Protein AF-A0A519XYA8-F1 (afdb_monomer)

Radius of gyration: 14.83 Å; Cα contacts (8 Å, |Δi|>4): 189; chains: 1; bounding box: 35×33×34 Å

Nearest PDB structures (foldseek):
  6u7l-assembly2_D  TM=9.518E-01  e=1.310E-07  Escherichia coli K-12
  6u7l-assembly1_A  TM=9.509E-01  e=2.379E-07  Escherichia coli K-12
  6u7l-assembly1_B  TM=9.512E-01  e=2.543E-07  Escherichia coli K-12
  6u7l-assembly2_C  TM=9.505E-01  e=2.543E-07  Escherichia coli K-12
  6ifd-assembly2_D  TM=4.010E-01  e=1.602E+00  Vibrio cholerae

Structure (mmCIF, N/CA/C/O backbone):
data_AF-A0A519XYA8-F1
#
_entry.id   AF-A0A519XYA8-F1
#
loop_
_atom_site.group_PDB
_atom_site.id
_atom_site.type_symbol
_atom_site.label_atom_id
_atom_site.label_alt_id
_atom_site.label_comp_id
_atom_site.label_asym_id
_atom_site.label_entity_id
_atom_site.label_seq_id
_atom_site.pdbx_PDB_ins_code
_atom_site.Cartn_x
_atom_site.Cartn_y
_atom_site.Cartn_z
_atom_site.occupancy
_atom_site.B_iso_or_equiv
_atom_site.auth_seq_id
_atom_site.auth_comp_id
_atom_site.auth_asym_id
_atom_site.auth_atom_id
_atom_site.pdbx_PDB_model_num
ATOM 1 N N . PRO A 1 1 ? 16.423 2.410 -9.083 1.00 77.94 1 PRO A N 1
ATOM 2 C CA . PRO A 1 1 ? 16.821 1.588 -7.910 1.00 77.94 1 PRO A CA 1
ATOM 3 C C . PRO A 1 1 ? 17.392 0.250 -8.393 1.00 77.94 1 PRO A C 1
ATOM 5 O O . PRO A 1 1 ? 17.253 -0.051 -9.577 1.00 77.94 1 PRO A O 1
ATOM 8 N N . GLU A 1 2 ? 18.045 -0.506 -7.511 1.00 88.31 2 GLU A N 1
ATOM 9 C CA . GLU A 1 2 ? 18.493 -1.878 -7.787 1.00 88.31 2 GLU A CA 1
ATOM 10 C C . GLU A 1 2 ? 17.489 -2.910 -7.258 1.00 88.31 2 GLU A C 1
ATOM 12 O O . GLU A 1 2 ? 16.650 -2.590 -6.418 1.00 88.31 2 GLU A O 1
ATOM 17 N N . LEU A 1 3 ? 17.574 -4.145 -7.758 1.00 93.44 3 LEU A N 1
ATOM 18 C CA . LEU A 1 3 ? 16.753 -5.250 -7.266 1.00 93.44 3 LEU A CA 1
ATOM 19 C C . LEU A 1 3 ? 17.129 -5.606 -5.825 1.00 93.44 3 LEU A C 1
ATOM 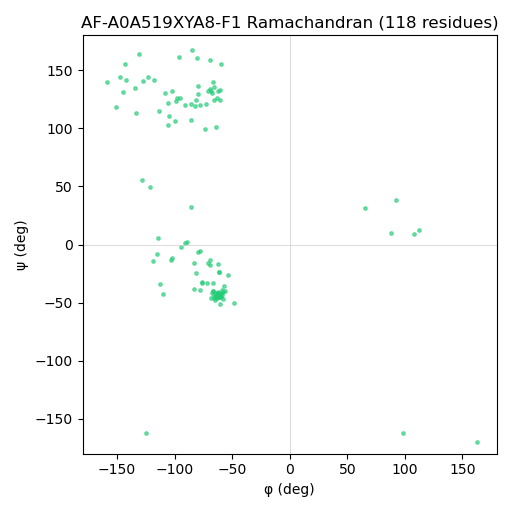21 O O . LEU A 1 3 ? 18.310 -5.676 -5.479 1.00 93.44 3 LEU A O 1
ATOM 25 N N . VAL A 1 4 ? 16.122 -5.902 -5.003 1.00 94.25 4 VAL A N 1
ATOM 26 C CA . VAL A 1 4 ? 16.336 -6.403 -3.641 1.00 94.25 4 VAL A CA 1
ATOM 27 C C . VAL A 1 4 ? 16.959 -7.802 -3.696 1.00 94.25 4 VAL A C 1
ATOM 29 O O . VAL A 1 4 ? 16.467 -8.690 -4.387 1.00 94.25 4 VAL A O 1
ATOM 32 N N . THR A 1 5 ? 18.046 -8.015 -2.946 1.00 94.31 5 THR A N 1
ATOM 33 C CA . THR A 1 5 ? 18.813 -9.280 -2.955 1.00 94.31 5 THR A CA 1
ATOM 34 C C . THR A 1 5 ? 18.796 -10.036 -1.627 1.00 94.31 5 THR A C 1
ATOM 36 O O . THR A 1 5 ? 19.275 -11.169 -1.562 1.00 94.31 5 THR A O 1
ATOM 39 N N . LYS A 1 6 ? 18.261 -9.437 -0.556 1.00 95.00 6 LYS A N 1
ATOM 40 C CA . LYS A 1 6 ? 18.240 -10.024 0.791 1.00 95.00 6 LYS A CA 1
ATOM 41 C C . LYS A 1 6 ? 16.823 -10.034 1.369 1.00 95.00 6 LYS A C 1
ATOM 43 O O . LYS A 1 6 ? 16.105 -9.048 1.200 1.00 95.00 6 LYS A O 1
ATOM 48 N N . PRO A 1 7 ? 16.425 -11.102 2.083 1.00 95.56 7 PRO A N 1
ATOM 49 C CA . PRO A 1 7 ? 15.151 -11.127 2.791 1.00 95.56 7 PRO A CA 1
ATOM 50 C C . PRO A 1 7 ? 15.156 -10.163 3.987 1.00 95.56 7 PRO A C 1
ATOM 52 O O . PRO A 1 7 ? 16.211 -9.832 4.530 1.00 95.56 7 PRO A O 1
ATOM 55 N N . GLY A 1 8 ? 13.960 -9.770 4.428 1.00 96.25 8 GLY A N 1
ATOM 56 C CA . GLY A 1 8 ? 13.753 -8.865 5.560 1.00 96.25 8 GLY A CA 1
ATOM 57 C C . GLY A 1 8 ? 13.499 -7.417 5.138 1.00 96.25 8 GLY A C 1
ATOM 58 O O . GLY A 1 8 ? 13.127 -7.140 3.997 1.00 96.25 8 GLY A O 1
ATOM 59 N N . LEU A 1 9 ? 13.673 -6.490 6.082 1.00 96.38 9 LEU A N 1
ATOM 60 C CA . LEU A 1 9 ? 13.481 -5.063 5.838 1.00 96.38 9 LEU A CA 1
ATOM 61 C C . LEU A 1 9 ? 14.628 -4.511 4.986 1.00 96.38 9 LEU A C 1
ATOM 63 O O . LEU A 1 9 ? 15.788 -4.548 5.394 1.00 96.38 9 LEU A O 1
ATOM 67 N N . ASN A 1 10 ? 14.281 -3.954 3.830 1.00 94.94 10 ASN A N 1
ATOM 68 C CA . ASN A 1 10 ? 15.205 -3.259 2.945 1.00 94.94 10 ASN A CA 1
ATOM 69 C C . ASN A 1 10 ? 14.767 -1.797 2.818 1.00 94.94 10 ASN A C 1
ATOM 71 O O . ASN A 1 10 ? 13.573 -1.508 2.762 1.00 94.94 10 ASN A O 1
ATOM 75 N N . LEU A 1 11 ? 15.731 -0.878 2.773 1.00 93.75 11 LEU A N 1
ATOM 76 C CA . LEU A 1 11 ? 15.472 0.540 2.533 1.00 93.75 11 LEU A CA 1
ATOM 77 C C . LEU A 1 11 ? 15.743 0.856 1.068 1.00 93.75 11 LEU A C 1
ATOM 79 O O . LEU A 1 11 ? 16.851 0.626 0.580 1.00 93.75 11 LEU A O 1
ATOM 83 N N . LEU A 1 12 ? 14.741 1.399 0.383 1.00 91.56 12 LEU A N 1
ATOM 84 C CA . LEU A 1 12 ? 14.843 1.758 -1.022 1.00 91.56 12 LEU A CA 1
ATOM 85 C C . LEU A 1 12 ? 14.957 3.274 -1.184 1.00 91.56 12 LEU A C 1
ATOM 87 O O . LEU A 1 12 ? 14.071 4.018 -0.777 1.00 91.56 12 LEU A O 1
ATOM 91 N N . CYS A 1 13 ? 16.040 3.737 -1.806 1.00 90.44 13 CYS A N 1
ATOM 92 C CA . CYS A 1 13 ? 16.214 5.154 -2.116 1.00 90.44 13 CYS A CA 1
ATOM 93 C C . CYS A 1 13 ? 15.539 5.491 -3.455 1.00 90.44 13 CYS A C 1
ATOM 95 O O . CYS A 1 13 ? 16.048 5.131 -4.522 1.00 90.44 13 CYS A O 1
ATOM 97 N N . THR A 1 14 ? 14.413 6.199 -3.392 1.00 89.94 14 THR A N 1
ATOM 98 C CA . THR A 1 14 ? 13.600 6.640 -4.537 1.00 89.94 14 THR A CA 1
ATOM 99 C C . THR A 1 14 ? 13.274 8.136 -4.419 1.00 89.94 14 THR A C 1
ATOM 101 O O . THR A 1 14 ? 13.452 8.726 -3.349 1.00 89.94 14 THR A O 1
ATOM 104 N N . PRO A 1 15 ? 12.829 8.798 -5.502 1.00 88.31 15 PRO A N 1
ATOM 105 C CA . PRO A 1 15 ? 12.180 10.103 -5.396 1.00 88.31 15 PRO A CA 1
ATOM 106 C C . PRO A 1 15 ? 10.914 10.046 -4.537 1.00 88.31 15 PRO A C 1
ATOM 108 O O . PRO A 1 15 ? 10.260 9.012 -4.454 1.00 88.31 15 PRO A O 1
ATOM 111 N N . GLY A 1 16 ? 10.533 11.183 -3.952 1.00 88.31 16 GLY A N 1
ATOM 112 C CA . GLY A 1 16 ? 9.330 11.289 -3.120 1.00 88.31 16 GLY A CA 1
ATOM 113 C C . GLY A 1 16 ? 8.010 11.411 -3.889 1.00 88.31 16 GLY A C 1
ATOM 114 O O . GLY A 1 16 ? 6.964 11.415 -3.254 1.00 88.31 16 GLY A O 1
ATOM 115 N N . ASN A 1 17 ? 8.036 11.544 -5.220 1.00 92.75 17 ASN A N 1
ATOM 116 C CA . ASN A 1 17 ? 6.814 11.587 -6.024 1.00 92.75 17 ASN A CA 1
ATOM 117 C C . ASN A 1 17 ? 6.115 10.218 -6.001 1.00 92.75 17 ASN A C 1
ATOM 119 O O . ASN A 1 17 ? 6.755 9.197 -6.250 1.00 92.75 17 ASN A O 1
ATOM 123 N N . ASP A 1 18 ? 4.807 10.216 -5.747 1.00 94.44 18 ASP A N 1
ATOM 124 C CA . ASP A 1 18 ? 3.981 9.019 -5.563 1.00 94.44 18 ASP A CA 1
ATOM 125 C C . ASP A 1 18 ? 4.190 7.959 -6.656 1.00 94.44 18 ASP A C 1
ATOM 127 O O . ASP A 1 18 ? 4.442 6.787 -6.360 1.00 94.44 18 ASP A O 1
ATOM 131 N N . VAL A 1 19 ? 4.119 8.365 -7.927 1.00 95.31 19 VAL A N 1
ATOM 132 C CA . VAL A 1 19 ? 4.179 7.436 -9.063 1.00 95.31 19 VAL A CA 1
ATOM 133 C C . VAL A 1 19 ? 5.613 6.999 -9.342 1.00 95.31 19 VAL A C 1
ATOM 135 O O . VAL A 1 19 ? 5.844 5.822 -9.625 1.00 95.31 19 VAL A O 1
ATOM 138 N N . GLU A 1 20 ? 6.590 7.903 -9.229 1.00 94.56 20 GLU A N 1
ATOM 139 C CA . GLU A 1 20 ? 8.006 7.539 -9.377 1.00 94.56 20 GLU A CA 1
ATOM 140 C C . GLU A 1 20 ? 8.445 6.551 -8.297 1.00 94.56 20 GLU A C 1
ATOM 142 O O . GLU A 1 20 ? 9.117 5.565 -8.601 1.00 94.56 20 GLU A O 1
ATOM 147 N N . SER A 1 21 ? 8.043 6.796 -7.048 1.00 94.56 21 SER A N 1
ATOM 148 C CA . SER A 1 21 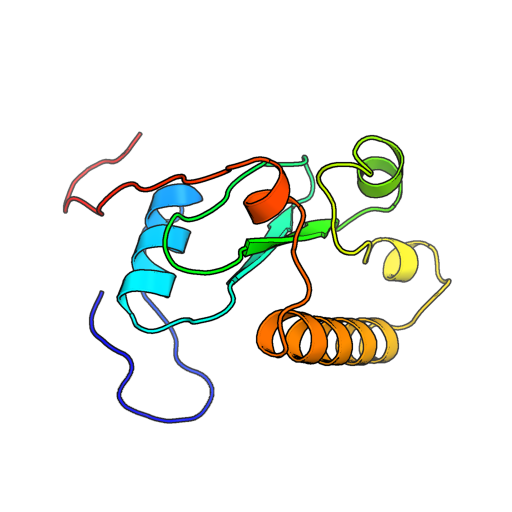? 8.370 5.945 -5.908 1.00 94.56 21 SER A CA 1
ATOM 149 C C . SER A 1 21 ? 7.730 4.567 -6.049 1.00 94.56 21 SER A C 1
ATOM 151 O O . SER A 1 21 ? 8.429 3.560 -5.969 1.00 94.56 21 SER A O 1
ATOM 153 N N . THR A 1 22 ? 6.438 4.516 -6.390 1.00 96.62 22 THR A N 1
ATOM 154 C CA . THR A 1 22 ? 5.712 3.259 -6.639 1.00 96.62 22 THR A CA 1
ATOM 155 C C . THR A 1 22 ? 6.328 2.483 -7.808 1.00 96.62 22 THR A C 1
ATOM 157 O O . THR A 1 22 ? 6.576 1.282 -7.714 1.00 96.62 22 THR A O 1
ATOM 160 N N . THR A 1 23 ? 6.648 3.166 -8.913 1.00 95.94 23 THR A N 1
ATOM 161 C CA . THR A 1 23 ? 7.312 2.551 -10.076 1.00 95.94 23 THR A CA 1
ATOM 162 C C . THR A 1 23 ? 8.671 1.966 -9.694 1.00 95.94 23 THR A C 1
ATOM 164 O O . THR A 1 23 ? 9.028 0.863 -10.109 1.00 95.94 23 THR A O 1
ATOM 167 N N . ALA A 1 24 ? 9.437 2.701 -8.892 1.00 94.94 24 ALA A N 1
ATOM 168 C CA . ALA A 1 24 ? 10.746 2.300 -8.413 1.00 94.94 24 ALA A CA 1
ATOM 169 C C . ALA A 1 24 ? 10.668 1.109 -7.438 1.00 94.94 24 ALA A C 1
ATOM 171 O O .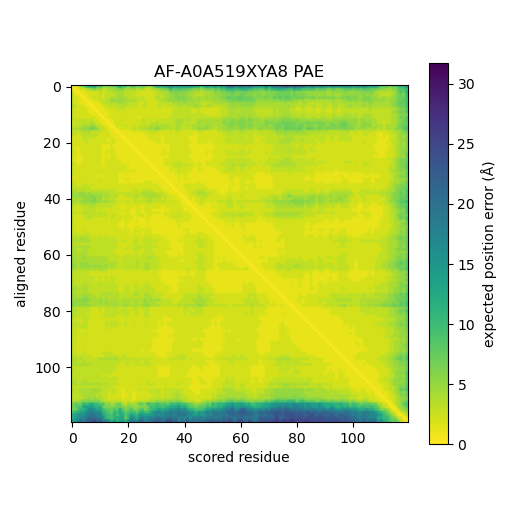 ALA A 1 24 ? 11.479 0.190 -7.552 1.00 94.94 24 ALA A O 1
ATOM 172 N N . GLU A 1 25 ? 9.695 1.090 -6.528 1.00 95.88 25 GLU A N 1
ATOM 173 C CA . GLU A 1 25 ? 9.442 -0.009 -5.590 1.00 95.88 25 GLU A CA 1
ATOM 174 C C . GLU A 1 25 ? 9.122 -1.314 -6.327 1.00 95.88 25 GLU A C 1
ATOM 176 O O . GLU A 1 25 ? 9.800 -2.328 -6.133 1.00 95.88 25 GLU A O 1
ATOM 181 N N . VAL A 1 26 ? 8.174 -1.267 -7.265 1.00 96.81 26 VAL A N 1
ATOM 182 C CA . VAL A 1 26 ? 7.812 -2.429 -8.088 1.00 96.81 26 VAL A CA 1
ATOM 183 C C . VAL A 1 26 ? 8.978 -2.861 -8.978 1.00 96.81 26 VAL A C 1
ATOM 185 O O . VAL A 1 26 ? 9.304 -4.045 -9.048 1.00 96.81 26 VAL A O 1
ATOM 188 N N . GLY A 1 27 ? 9.700 -1.907 -9.572 1.00 95.38 27 GLY A N 1
ATOM 189 C CA . GLY A 1 27 ? 10.920 -2.182 -10.335 1.00 95.38 27 GLY A CA 1
ATOM 190 C C . GLY A 1 27 ? 12.058 -2.802 -9.512 1.00 95.38 27 GLY A C 1
ATOM 191 O O . GLY A 1 27 ? 12.985 -3.364 -10.090 1.00 95.38 27 GLY A O 1
ATOM 192 N N . SER A 1 28 ? 11.988 -2.728 -8.179 1.00 95.81 28 SER A N 1
ATOM 193 C CA . SER A 1 28 ? 12.955 -3.342 -7.257 1.00 95.81 28 SER A CA 1
ATOM 194 C C . SER A 1 28 ? 12.527 -4.733 -6.773 1.00 95.81 28 SER A C 1
ATOM 196 O O . SER A 1 28 ? 13.292 -5.384 -6.059 1.00 95.81 28 SER A O 1
ATOM 198 N N . GLY A 1 29 ? 11.344 -5.203 -7.192 1.00 95.94 29 GLY A N 1
ATOM 199 C CA . GLY A 1 29 ? 10.834 -6.552 -6.936 1.00 95.94 29 GLY A CA 1
ATOM 200 C C . GLY A 1 29 ? 9.625 -6.634 -5.999 1.00 95.94 29 GLY A C 1
ATOM 201 O O . GLY A 1 29 ? 9.307 -7.730 -5.541 1.00 95.94 29 GLY A O 1
ATOM 202 N N . ALA A 1 30 ? 8.963 -5.518 -5.675 1.00 96.75 30 ALA A N 1
ATOM 203 C CA . ALA A 1 30 ? 7.741 -5.560 -4.873 1.00 96.75 30 ALA A CA 1
ATOM 204 C C . ALA A 1 30 ? 6.559 -6.145 -5.666 1.00 96.75 30 ALA A C 1
ATOM 206 O O . ALA A 1 30 ? 6.278 -5.720 -6.785 1.00 96.75 30 ALA A O 1
ATOM 207 N N . ASN A 1 31 ? 5.838 -7.086 -5.047 1.00 96.75 31 ASN A N 1
ATOM 208 C CA . ASN A 1 31 ? 4.674 -7.759 -5.644 1.00 96.75 31 ASN A CA 1
ATOM 209 C C . ASN A 1 31 ? 3.327 -7.236 -5.117 1.00 96.75 31 ASN A C 1
ATOM 211 O O . ASN A 1 31 ? 2.289 -7.551 -5.685 1.00 96.75 31 ASN A O 1
ATOM 215 N N . VAL A 1 32 ? 3.334 -6.467 -4.027 1.00 98.31 32 VAL A N 1
ATOM 216 C CA . VAL A 1 32 ? 2.176 -5.761 -3.458 1.00 98.31 32 VAL A CA 1
ATOM 217 C C . VAL A 1 32 ? 2.705 -4.445 -2.902 1.00 98.31 32 VAL A C 1
ATOM 219 O O . VAL A 1 32 ? 3.700 -4.459 -2.179 1.00 98.31 32 VAL A O 1
ATOM 222 N N . VAL A 1 33 ? 2.053 -3.328 -3.222 1.00 98.31 33 VAL A N 1
ATOM 223 C CA . VAL A 1 33 ? 2.415 -2.000 -2.705 1.00 98.31 33 VAL A CA 1
ATOM 224 C C . VAL A 1 33 ? 1.359 -1.546 -1.707 1.00 98.31 33 VAL A C 1
ATOM 226 O O . VAL A 1 33 ? 0.165 -1.585 -2.005 1.00 98.31 33 VAL A O 1
ATOM 229 N N . LEU A 1 34 ? 1.788 -1.092 -0.530 1.00 98.38 34 LEU A N 1
ATOM 230 C CA . LEU A 1 34 ? 0.908 -0.476 0.461 1.00 98.38 34 LEU A CA 1
ATOM 231 C C . LEU A 1 34 ? 1.026 1.042 0.373 1.00 98.38 34 LEU A C 1
ATOM 233 O O . LEU A 1 34 ? 2.013 1.625 0.812 1.00 98.38 34 LEU A O 1
ATOM 237 N N . PHE A 1 35 ? 0.002 1.687 -0.175 1.00 98.25 35 PHE A N 1
ATOM 238 C CA . PHE A 1 35 ? -0.015 3.124 -0.393 1.00 98.25 35 PHE A CA 1
ATOM 239 C C . PHE A 1 35 ? -0.932 3.806 0.625 1.00 98.25 35 PHE A C 1
ATOM 241 O O . PHE A 1 35 ? -2.161 3.785 0.514 1.00 98.25 35 PHE A O 1
ATOM 248 N N . THR A 1 36 ? -0.338 4.424 1.643 1.00 97.44 36 THR A N 1
ATOM 249 C CA . THR A 1 36 ? -1.087 5.202 2.636 1.00 97.44 36 THR A CA 1
ATOM 250 C C . THR A 1 36 ? -1.438 6.582 2.092 1.00 97.44 36 THR A C 1
ATOM 252 O O . THR A 1 36 ? -0.575 7.264 1.544 1.00 97.44 36 THR A O 1
ATOM 255 N N . THR A 1 37 ? -2.665 7.054 2.298 1.00 97.25 37 THR A N 1
ATOM 256 C CA . THR A 1 37 ? -3.082 8.390 1.858 1.00 97.25 37 THR A CA 1
ATOM 257 C C . THR A 1 37 ? -4.005 9.068 2.867 1.00 97.25 37 THR A C 1
ATOM 259 O O . THR A 1 37 ? -4.867 8.442 3.480 1.00 97.25 37 THR A O 1
ATOM 262 N N . GLY A 1 38 ? -3.821 10.379 3.040 1.00 96.88 38 GLY A N 1
ATOM 263 C CA . GLY A 1 38 ? -4.725 11.237 3.814 1.00 96.88 38 GLY A CA 1
ATOM 264 C C . GLY A 1 38 ? -5.658 12.088 2.952 1.00 96.88 38 GLY A C 1
ATOM 265 O O . GLY A 1 38 ? -6.607 12.669 3.478 1.00 96.88 38 GLY A O 1
ATOM 266 N N . LEU A 1 39 ? -5.411 12.148 1.638 1.00 96.00 39 LEU A N 1
ATOM 267 C CA . LEU A 1 39 ? -6.149 12.995 0.693 1.00 96.00 39 LEU A CA 1
ATOM 268 C C . LEU A 1 39 ? -6.873 12.207 -0.407 1.00 96.00 39 LEU A C 1
ATOM 270 O O . LEU A 1 39 ? -7.768 12.766 -1.038 1.00 96.00 39 LEU A O 1
ATOM 274 N N . GLY A 1 40 ? -6.551 10.922 -0.582 1.00 94.50 40 GLY A N 1
ATOM 275 C CA . GLY A 1 40 ? -7.222 10.038 -1.536 1.00 94.50 40 GLY A CA 1
ATOM 276 C C . GLY A 1 40 ? -6.549 9.983 -2.903 1.00 94.50 40 GLY A C 1
ATOM 277 O O . GLY A 1 40 ? -7.248 9.957 -3.911 1.00 94.50 40 GLY A O 1
ATOM 278 N N . THR A 1 41 ? -5.212 9.990 -2.956 1.00 94.25 41 THR A N 1
ATOM 279 C CA . THR A 1 41 ? -4.487 9.827 -4.225 1.00 94.25 41 THR A CA 1
ATOM 280 C C . THR A 1 41 ? -4.843 8.471 -4.857 1.00 94.25 41 THR A C 1
ATOM 282 O O . THR A 1 41 ? -4.649 7.443 -4.203 1.00 94.25 41 THR A O 1
ATOM 285 N N . PRO A 1 42 ? -5.336 8.432 -6.109 1.00 93.56 42 PRO A N 1
ATOM 286 C CA . PRO A 1 42 ? -5.764 7.201 -6.771 1.00 93.56 42 PRO A CA 1
ATOM 287 C C . PRO A 1 42 ? -4.605 6.464 -7.467 1.00 93.56 42 PRO A C 1
ATOM 289 O O . PRO A 1 42 ? -4.816 5.848 -8.505 1.00 93.56 42 PRO A O 1
ATOM 292 N N . THR A 1 43 ? -3.379 6.547 -6.938 1.00 96.00 43 THR A N 1
ATOM 293 C CA . THR A 1 43 ? -2.201 5.937 -7.572 1.00 96.00 43 THR A CA 1
ATOM 294 C C . THR A 1 43 ? -2.370 4.423 -7.685 1.00 96.00 43 THR A C 1
ATOM 296 O O . THR A 1 43 ? -2.740 3.730 -6.723 1.00 96.00 43 THR A O 1
ATOM 299 N N . GLY A 1 44 ? -2.069 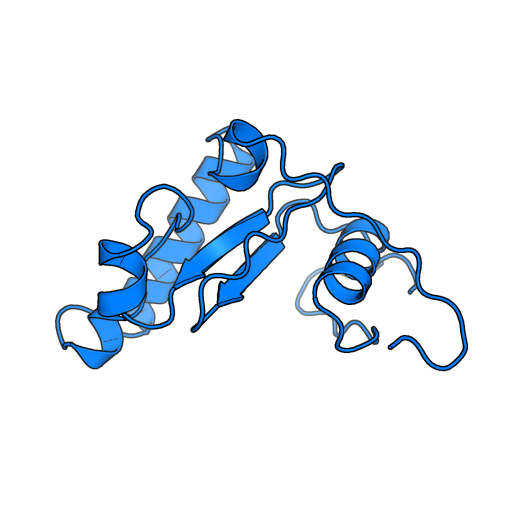3.907 -8.871 1.00 97.31 44 GLY A N 1
ATOM 300 C CA . GLY A 1 44 ? -1.936 2.483 -9.137 1.00 97.31 44 GLY A CA 1
ATOM 301 C C . GLY A 1 44 ? -0.586 2.128 -9.753 1.00 97.31 44 GLY A C 1
ATOM 302 O O . GLY A 1 44 ? 0.385 2.877 -9.653 1.00 97.31 44 GLY A O 1
ATOM 303 N N . ASN A 1 45 ? -0.510 0.943 -10.351 1.00 98.00 45 ASN A N 1
ATOM 304 C CA . ASN A 1 45 ? 0.682 0.467 -11.039 1.00 98.00 45 ASN A CA 1
ATOM 305 C C . ASN A 1 45 ? 0.296 -0.637 -12.043 1.00 98.00 45 ASN A C 1
ATOM 307 O O . ASN A 1 45 ? -0.546 -1.474 -11.719 1.00 98.00 45 ASN A O 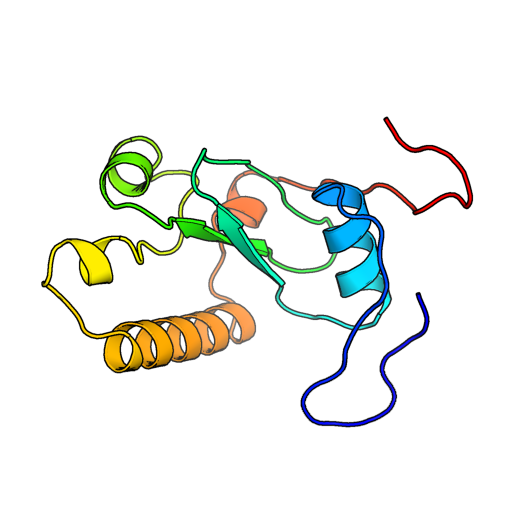1
ATOM 311 N N . PRO A 1 46 ? 0.893 -0.676 -13.249 1.00 97.00 46 PRO A N 1
ATOM 312 C CA . PRO A 1 46 ? 0.559 -1.686 -14.256 1.00 97.00 46 PRO A CA 1
ATOM 313 C C . PRO A 1 46 ? 1.032 -3.111 -13.927 1.00 97.00 46 PRO A C 1
ATOM 315 O O . PRO A 1 46 ? 0.596 -4.045 -14.593 1.00 97.00 46 PRO A O 1
ATOM 318 N N . ILE A 1 47 ? 1.953 -3.289 -12.975 1.00 97.19 47 ILE A N 1
ATOM 319 C CA . ILE A 1 47 ? 2.630 -4.570 -12.721 1.00 97.19 47 ILE A CA 1
ATOM 320 C C . ILE A 1 47 ? 2.202 -5.199 -11.391 1.00 97.19 47 ILE A C 1
ATOM 322 O O . ILE A 1 47 ? 1.975 -6.405 -11.346 1.00 97.19 47 ILE A O 1
ATOM 326 N N . ALA A 1 48 ? 2.084 -4.409 -10.320 1.00 98.00 48 ALA A N 1
ATOM 327 C CA . ALA A 1 48 ? 1.728 -4.903 -8.989 1.00 98.00 48 ALA A CA 1
ATOM 328 C C . ALA A 1 48 ? 0.467 -4.213 -8.437 1.00 98.00 48 ALA A C 1
ATOM 330 O O . ALA A 1 48 ? 0.287 -3.011 -8.649 1.00 98.00 48 ALA A O 1
ATOM 331 N N . PRO A 1 49 ? -0.401 -4.925 -7.691 1.00 98.31 49 PRO A N 1
ATOM 332 C CA . PRO A 1 49 ? -1.539 -4.312 -7.020 1.00 98.31 49 PRO A CA 1
ATOM 333 C C . PRO A 1 49 ? -1.080 -3.284 -5.979 1.00 98.31 49 PRO A C 1
ATOM 335 O O . PRO A 1 49 ? -0.228 -3.559 -5.130 1.00 98.31 49 PRO A O 1
ATOM 338 N N . VAL A 1 50 ? -1.702 -2.107 -6.026 1.00 98.56 50 VAL A N 1
ATOM 339 C CA . VAL A 1 50 ? -1.492 -1.024 -5.060 1.00 98.56 50 VAL A CA 1
ATOM 340 C C . VAL A 1 50 ? -2.695 -0.964 -4.126 1.00 98.56 50 VAL A C 1
ATOM 342 O O . VAL A 1 50 ? -3.786 -0.587 -4.557 1.00 98.56 50 VAL A O 1
ATOM 345 N N . VAL A 1 51 ? -2.500 -1.330 -2.863 1.00 98.56 51 VAL A N 1
ATOM 346 C CA . VAL A 1 51 ? -3.512 -1.269 -1.800 1.00 98.56 51 VAL A CA 1
ATOM 347 C C . VAL A 1 51 ? -3.585 0.156 -1.264 1.00 98.56 51 VAL A C 1
ATOM 349 O O . VAL A 1 51 ? -2.576 0.691 -0.805 1.00 98.56 51 VAL A O 1
ATOM 352 N N . LYS A 1 52 ? -4.768 0.773 -1.280 1.00 98.31 52 LYS A N 1
ATOM 353 C CA . LYS A 1 52 ? -4.985 2.112 -0.715 1.00 98.31 52 LYS A CA 1
ATOM 354 C C . LYS A 1 52 ? -5.412 2.030 0.737 1.00 98.31 52 LYS A C 1
ATOM 356 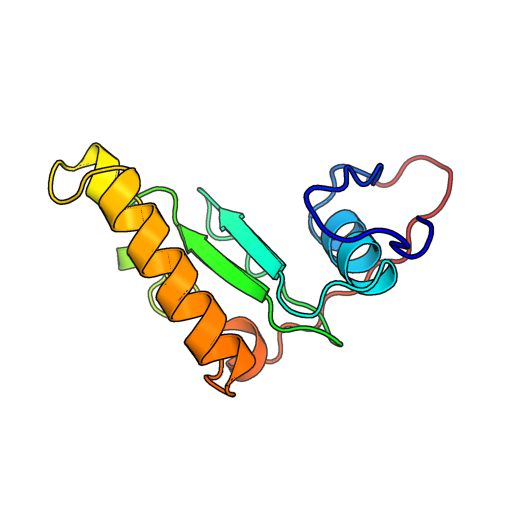O O . LYS A 1 52 ? -6.478 1.505 1.056 1.00 98.31 52 LYS A O 1
ATOM 361 N N . ILE A 1 53 ? -4.612 2.633 1.607 1.00 98.56 53 ILE A N 1
ATOM 362 C CA . ILE A 1 53 ? -4.868 2.679 3.044 1.00 98.56 53 ILE A CA 1
ATOM 363 C C . ILE A 1 53 ? -5.154 4.124 3.451 1.00 98.56 53 ILE A C 1
ATOM 365 O O . ILE A 1 53 ? -4.285 4.990 3.361 1.00 98.56 53 ILE A O 1
ATOM 369 N N . SER A 1 54 ? -6.373 4.401 3.904 1.00 98.38 54 SER A N 1
ATOM 370 C CA . SER A 1 54 ? -6.746 5.724 4.401 1.00 98.38 54 SER A CA 1
ATOM 371 C C . SER A 1 54 ? -6.261 5.931 5.829 1.00 98.38 54 SER A C 1
ATOM 373 O O . SER A 1 54 ? -6.596 5.140 6.705 1.00 98.38 54 SER A O 1
ATOM 375 N N . SER A 1 55 ? -5.579 7.048 6.086 1.00 97.69 55 SER A N 1
ATOM 376 C CA . SER A 1 55 ? -5.164 7.448 7.438 1.00 97.69 55 SER A CA 1
ATOM 377 C C . SER A 1 55 ? -6.285 8.054 8.293 1.00 97.69 55 SER A C 1
ATOM 379 O O . SER A 1 55 ? -6.063 8.368 9.459 1.00 97.69 55 SER A O 1
ATOM 381 N N . ASN A 1 56 ? -7.477 8.277 7.726 1.00 97.81 56 ASN A N 1
ATOM 382 C CA . ASN A 1 56 ? -8.615 8.844 8.448 1.00 97.81 56 ASN A CA 1
ATOM 383 C C . ASN A 1 56 ? -9.964 8.303 7.948 1.00 97.81 56 ASN A C 1
ATOM 385 O O . ASN A 1 56 ? -10.184 8.115 6.748 1.00 97.81 56 ASN A O 1
ATOM 389 N N . THR A 1 57 ? -10.905 8.125 8.874 1.00 98.31 57 THR A N 1
ATOM 390 C CA . THR A 1 57 ? -12.215 7.525 8.589 1.00 98.31 57 THR A CA 1
ATOM 391 C C . THR A 1 57 ? -13.071 8.400 7.678 1.00 98.31 57 THR A C 1
ATOM 393 O O . THR A 1 57 ? -13.775 7.891 6.806 1.00 98.31 57 THR A O 1
ATOM 396 N N . LYS A 1 58 ? -12.949 9.728 7.792 1.00 98.25 58 LYS A N 1
ATOM 397 C CA . LYS A 1 58 ? -13.670 10.677 6.934 1.00 98.25 58 LYS A CA 1
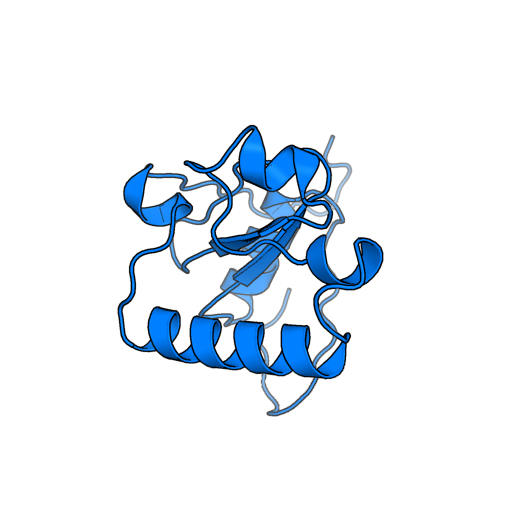ATOM 398 C C . LYS A 1 58 ? -13.347 10.477 5.450 1.00 98.25 58 LYS A C 1
ATOM 400 O O . LYS A 1 58 ? -14.256 10.506 4.624 1.00 98.25 58 LYS A O 1
ATOM 405 N N . LEU A 1 59 ? -12.075 10.283 5.101 1.00 97.94 59 LEU A N 1
ATOM 406 C CA . LEU A 1 59 ? -11.665 10.001 3.726 1.00 97.94 59 LEU A CA 1
ATOM 407 C C . LEU A 1 59 ? -12.196 8.644 3.259 1.00 97.94 59 LEU A C 1
ATOM 409 O O . LEU A 1 59 ? -12.756 8.576 2.168 1.00 97.94 59 LEU A O 1
ATOM 413 N N . ALA A 1 60 ? -12.070 7.605 4.088 1.00 97.94 60 ALA A N 1
ATOM 414 C CA . ALA A 1 60 ? -12.544 6.262 3.754 1.00 97.94 60 ALA A CA 1
ATOM 415 C C . ALA A 1 60 ? -14.051 6.237 3.449 1.00 97.94 60 ALA A C 1
ATOM 417 O O . ALA A 1 60 ? -14.477 5.615 2.483 1.00 97.94 60 ALA A O 1
ATOM 418 N N . GLN A 1 61 ? -14.853 6.976 4.219 1.00 98.00 61 GLN A N 1
ATOM 419 C CA . GLN A 1 61 ? -16.295 7.112 3.984 1.00 98.00 61 GLN A CA 1
ATOM 420 C C . GLN A 1 61 ? -16.627 7.964 2.754 1.00 98.00 61 GLN A C 1
ATOM 422 O O . GLN A 1 61 ? -17.637 7.727 2.097 1.00 98.00 61 GLN A O 1
ATOM 427 N N . ARG A 1 62 ? -15.804 8.975 2.450 1.00 98.06 62 ARG A N 1
ATOM 428 C CA . ARG A 1 62 ? -16.007 9.866 1.299 1.00 98.06 62 ARG A CA 1
ATOM 429 C C . ARG A 1 62 ? -15.626 9.208 -0.029 1.00 98.06 62 ARG A C 1
ATOM 431 O O . ARG A 1 62 ? -16.223 9.549 -1.042 1.00 98.06 62 ARG A O 1
ATOM 438 N N . MET A 1 63 ? -14.619 8.334 -0.026 1.00 97.50 63 MET A N 1
ATOM 439 C CA . MET A 1 63 ? -14.050 7.689 -1.220 1.00 97.50 63 MET A CA 1
ATOM 440 C C . MET A 1 63 ? -13.991 6.155 -1.057 1.00 97.50 63 MET A C 1
ATOM 442 O O . MET A 1 63 ? -12.912 5.565 -1.162 1.00 97.50 63 MET A O 1
ATOM 446 N N . PRO A 1 64 ? -15.128 5.492 -0.762 1.00 96.69 64 PRO A N 1
ATOM 447 C CA . PRO A 1 64 ? -15.171 4.053 -0.482 1.00 96.69 64 PRO A CA 1
ATOM 448 C C . PRO A 1 64 ? -14.883 3.189 -1.719 1.00 96.69 64 PRO A C 1
ATOM 450 O O . PRO A 1 64 ? -14.666 1.989 -1.607 1.00 96.69 64 PRO A O 1
ATOM 453 N N . ASP A 1 65 ? -14.913 3.791 -2.904 1.00 96.00 65 ASP A N 1
ATOM 454 C CA . ASP A 1 65 ? -14.600 3.183 -4.190 1.00 96.00 65 ASP A CA 1
ATOM 455 C C . ASP A 1 65 ? -13.096 3.154 -4.499 1.00 96.00 65 ASP A C 1
ATOM 457 O O . ASP A 1 65 ? -12.686 2.429 -5.403 1.00 96.00 65 ASP A O 1
ATOM 461 N N . ILE A 1 66 ? -12.288 3.936 -3.773 1.00 96.06 66 ILE A N 1
ATOM 462 C CA . ILE A 1 66 ? -10.833 4.049 -3.963 1.00 96.06 66 ILE A CA 1
ATOM 463 C C . ILE A 1 66 ? -10.061 3.471 -2.772 1.00 96.06 66 ILE A C 1
ATOM 465 O O . ILE A 1 66 ? -8.963 2.947 -2.958 1.00 96.06 66 ILE A O 1
ATOM 469 N N . ILE A 1 67 ? -10.602 3.592 -1.556 1.00 98.38 67 ILE A N 1
ATOM 470 C CA . ILE A 1 67 ? -9.948 3.142 -0.324 1.00 98.38 67 ILE A CA 1
ATOM 471 C C . ILE A 1 67 ? -10.233 1.661 -0.073 1.00 98.38 67 ILE A C 1
ATOM 473 O O . ILE A 1 67 ? -11.376 1.270 0.139 1.00 98.38 67 ILE A O 1
ATOM 477 N N . ASP A 1 68 ? -9.171 0.859 -0.007 1.00 98.44 68 ASP A N 1
ATOM 478 C CA . ASP A 1 68 ? -9.255 -0.573 0.288 1.00 98.44 68 ASP A CA 1
ATOM 479 C C . ASP A 1 68 ? -9.324 -0.842 1.803 1.00 98.44 68 ASP A C 1
ATOM 481 O O . ASP A 1 68 ? -10.057 -1.718 2.258 1.00 98.44 68 ASP A O 1
ATOM 485 N N . LEU A 1 69 ? -8.579 -0.068 2.604 1.00 98.31 69 LEU A N 1
ATOM 486 C CA . LEU A 1 69 ? -8.526 -0.197 4.064 1.00 98.31 69 LEU A CA 1
ATOM 487 C C . LEU A 1 69 ? -8.631 1.165 4.756 1.00 98.31 69 LEU A C 1
ATOM 489 O O . LEU A 1 69 ? -7.927 2.110 4.410 1.00 98.31 69 LEU A O 1
ATOM 493 N N . ASN A 1 70 ? -9.456 1.252 5.800 1.00 98.44 70 ASN A N 1
ATOM 494 C CA . ASN A 1 70 ? -9.466 2.386 6.726 1.00 98.44 70 ASN A CA 1
ATOM 495 C C . ASN A 1 70 ? -8.596 2.075 7.950 1.00 98.44 70 ASN A C 1
ATOM 497 O O . ASN A 1 70 ? -8.833 1.054 8.589 1.00 98.44 70 ASN A O 1
ATOM 501 N N . THR A 1 71 ? -7.631 2.934 8.287 1.00 98.38 71 THR A N 1
ATOM 502 C CA . THR A 1 71 ? -6.880 2.890 9.560 1.00 98.38 71 THR A CA 1
ATOM 503 C C . THR A 1 71 ? -7.143 4.113 10.442 1.00 98.38 71 THR A C 1
ATOM 505 O O . THR A 1 71 ? -6.557 4.243 11.514 1.00 98.38 71 THR A O 1
ATOM 508 N N . GLY A 1 72 ? -8.069 4.993 10.039 1.00 98.31 72 GLY A N 1
ATOM 509 C CA . GLY A 1 72 ? -8.552 6.094 10.876 1.00 98.31 72 GLY A CA 1
ATOM 510 C C . GLY A 1 72 ? -9.234 5.628 12.164 1.00 98.31 72 GLY A C 1
ATOM 511 O O . GLY A 1 72 ? -9.199 6.342 13.161 1.00 98.31 72 GLY A O 1
ATOM 512 N N . THR A 1 73 ? -9.742 4.396 12.166 1.00 98.31 73 THR A N 1
ATOM 513 C CA . THR A 1 73 ? -10.297 3.672 13.318 1.00 98.31 73 THR A CA 1
ATOM 514 C C . THR A 1 73 ? -9.348 3.610 14.517 1.00 98.31 73 THR A C 1
ATOM 516 O O . THR A 1 73 ? -9.811 3.560 15.653 1.00 98.31 73 THR A O 1
ATOM 519 N N . VAL A 1 74 ? -8.029 3.692 14.291 1.00 98.44 74 VAL A N 1
ATOM 520 C CA . VAL A 1 74 ? -7.036 3.810 15.373 1.00 98.44 74 VAL A CA 1
ATOM 521 C C . VAL A 1 74 ? -7.199 5.122 16.145 1.00 98.44 74 VAL A C 1
ATOM 523 O O . VAL A 1 74 ? -7.140 5.138 17.371 1.00 98.44 74 VAL A O 1
ATOM 526 N N . ILE A 1 75 ? -7.403 6.236 15.436 1.00 97.56 75 ILE A N 1
ATOM 527 C CA . ILE A 1 75 ? -7.594 7.560 16.047 1.00 97.56 75 ILE A CA 1
ATOM 528 C C . ILE A 1 75 ? -9.005 7.702 16.624 1.00 97.56 75 ILE A C 1
ATOM 530 O O . ILE A 1 75 ? -9.175 8.366 17.645 1.00 97.56 75 ILE A O 1
ATOM 534 N N . ASP A 1 76 ? -9.994 7.052 16.008 1.00 97.75 76 ASP A N 1
ATOM 535 C CA . ASP A 1 76 ? -11.373 7.025 16.508 1.00 97.75 76 ASP A CA 1
ATOM 536 C C . ASP A 1 76 ? -11.512 6.200 17.807 1.00 97.75 76 ASP A C 1
ATOM 538 O O . ASP A 1 76 ? -12.475 6.379 18.551 1.00 97.75 76 ASP A O 1
ATOM 542 N N . GLY A 1 77 ? -10.525 5.349 18.122 1.00 97.69 77 GLY A N 1
ATOM 543 C CA . GLY A 1 77 ? -10.488 4.519 19.330 1.00 97.69 77 GLY A CA 1
ATOM 544 C C . GLY A 1 77 ? -11.178 3.158 19.190 1.00 97.69 77 GLY A C 1
ATOM 545 O O . GLY A 1 77 ? -11.338 2.458 20.189 1.00 97.69 77 GLY A O 1
ATOM 546 N N . ASP A 1 78 ? -11.560 2.776 17.969 1.00 98.06 78 ASP A N 1
ATOM 547 C CA . ASP A 1 78 ? -12.251 1.516 17.668 1.00 98.06 78 ASP A CA 1
ATOM 548 C C . ASP A 1 78 ? -11.288 0.320 17.553 1.00 98.06 78 ASP A C 1
ATOM 550 O O . ASP A 1 78 ? -11.691 -0.827 17.751 1.00 98.06 78 ASP A O 1
ATOM 554 N N . GLU A 1 79 ? -10.012 0.567 17.234 1.00 97.50 79 GLU A N 1
ATOM 555 C CA . GLU A 1 79 ? -8.966 -0.461 17.164 1.00 97.50 79 GLU A CA 1
ATOM 556 C C . GLU A 1 79 ? -7.608 0.061 17.668 1.00 97.50 79 GLU A C 1
ATOM 558 O O . GLU A 1 79 ? -7.324 1.257 17.621 1.00 97.50 79 GLU A O 1
ATOM 563 N N . THR A 1 80 ? -6.730 -0.834 18.126 1.00 98.62 80 THR A N 1
ATOM 564 C CA . THR A 1 80 ? -5.328 -0.504 18.430 1.00 98.62 80 THR A CA 1
ATOM 565 C C . THR A 1 80 ? -4.447 -0.579 17.179 1.00 98.62 80 THR A C 1
ATOM 567 O O . THR A 1 80 ? -4.826 -1.155 16.156 1.00 98.62 80 THR A O 1
ATOM 570 N N . ILE A 1 81 ? -3.221 -0.049 17.263 1.00 98.38 81 ILE A N 1
ATOM 571 C CA . ILE A 1 81 ? -2.229 -0.137 16.178 1.00 98.38 81 ILE A CA 1
ATOM 572 C C . ILE A 1 81 ? -1.915 -1.602 15.836 1.00 98.38 81 ILE A C 1
ATOM 574 O O . ILE A 1 81 ? -1.793 -1.953 14.665 1.00 98.38 81 ILE A O 1
ATOM 578 N N . GLU A 1 82 ? -1.818 -2.476 16.837 1.00 98.62 82 GLU A N 1
ATOM 579 C CA . GLU A 1 82 ? -1.541 -3.904 16.657 1.00 98.62 82 GLU A CA 1
ATOM 580 C C . GLU A 1 82 ? -2.693 -4.614 15.940 1.00 98.62 82 GLU A C 1
ATOM 582 O O . GLU A 1 82 ? -2.456 -5.442 15.059 1.00 98.62 82 GLU A O 1
ATOM 587 N N . GLN A 1 83 ? -3.939 -4.265 16.276 1.00 98.62 83 GLN A N 1
ATOM 588 C CA . GLN A 1 83 ? -5.127 -4.795 15.605 1.00 98.62 83 GLN A CA 1
ATOM 589 C C . GLN A 1 83 ? -5.191 -4.335 14.144 1.00 98.62 83 GLN A C 1
ATOM 591 O O . GLN A 1 83 ? -5.405 -5.160 13.252 1.00 98.62 83 GLN A O 1
ATOM 596 N N . ALA A 1 84 ? -4.917 -3.052 13.886 1.00 98.50 84 ALA A N 1
ATOM 597 C CA . ALA A 1 84 ? -4.817 -2.518 12.531 1.00 98.50 84 ALA A CA 1
ATOM 598 C C . ALA A 1 84 ? -3.704 -3.220 11.732 1.00 98.50 84 ALA A C 1
ATOM 600 O O . ALA A 1 84 ? -3.923 -3.634 10.595 1.00 98.50 84 ALA A O 1
ATOM 601 N N . GLY A 1 85 ? -2.529 -3.420 12.337 1.00 98.44 85 GLY A N 1
ATOM 602 C CA . GLY A 1 85 ? -1.402 -4.124 11.723 1.00 98.44 85 GLY A CA 1
ATOM 603 C C . GLY A 1 85 ? -1.729 -5.574 11.358 1.00 98.44 85 GLY A C 1
ATOM 604 O O . GLY A 1 85 ? -1.440 -6.004 10.242 1.00 98.44 85 GLY A O 1
ATOM 605 N N . ALA A 1 86 ? -2.390 -6.313 12.255 1.00 98.62 86 ALA A N 1
ATOM 606 C CA . ALA A 1 86 ? -2.836 -7.680 11.986 1.00 98.62 86 ALA A CA 1
ATOM 607 C C . ALA A 1 86 ? -3.844 -7.737 10.825 1.00 98.62 86 ALA A C 1
ATOM 609 O O . ALA A 1 86 ? -3.731 -8.592 9.948 1.00 98.62 86 ALA A O 1
ATOM 610 N N . ARG A 1 87 ? -4.786 -6.787 10.778 1.00 98.50 87 ARG A N 1
ATOM 611 C CA . ARG A 1 87 ? -5.778 -6.670 9.702 1.00 98.50 87 ARG A CA 1
ATOM 612 C C . ARG A 1 87 ? -5.148 -6.304 8.356 1.00 98.50 87 ARG A C 1
ATOM 614 O O . ARG A 1 87 ? -5.542 -6.861 7.336 1.00 98.50 87 ARG A O 1
ATOM 621 N N . ILE A 1 88 ? -4.159 -5.406 8.342 1.00 98.62 88 ILE A N 1
ATOM 622 C CA . ILE A 1 88 ? -3.397 -5.069 7.129 1.00 98.62 88 ILE A CA 1
ATOM 623 C C . ILE A 1 88 ? -2.643 -6.301 6.625 1.00 98.62 88 ILE A C 1
ATOM 625 O O . ILE A 1 88 ? -2.685 -6.584 5.431 1.00 98.62 88 ILE A O 1
ATOM 629 N N . LEU A 1 89 ? -1.983 -7.048 7.514 1.00 98.56 89 LEU A N 1
ATOM 630 C CA . LEU A 1 89 ? -1.252 -8.254 7.130 1.00 98.56 89 LEU A CA 1
ATOM 631 C C . LEU A 1 89 ? -2.181 -9.313 6.522 1.00 98.56 89 LEU A C 1
ATOM 633 O O . LEU A 1 89 ? -1.858 -9.868 5.473 1.00 98.56 89 LEU A O 1
ATOM 637 N N . ASP A 1 90 ? -3.336 -9.561 7.141 1.00 98.75 90 ASP A N 1
ATOM 638 C CA . ASP A 1 90 ? -4.337 -10.487 6.604 1.00 98.75 90 ASP A CA 1
ATOM 639 C C . ASP A 1 90 ? -4.824 -10.046 5.216 1.00 98.75 90 ASP A C 1
ATOM 641 O O . ASP A 1 90 ? -4.835 -10.835 4.271 1.00 98.75 90 ASP A O 1
ATOM 645 N N . TYR A 1 91 ? -5.114 -8.754 5.043 1.00 98.75 91 TYR A N 1
ATOM 646 C CA . TYR A 1 91 ? -5.510 -8.207 3.747 1.00 98.75 91 TYR A CA 1
ATOM 647 C C . TYR A 1 91 ? -4.411 -8.356 2.683 1.00 98.75 91 TYR A C 1
ATOM 649 O O . TYR A 1 91 ? -4.699 -8.733 1.550 1.00 98.75 91 TYR A O 1
ATOM 657 N N . VAL A 1 92 ? -3.139 -8.131 3.034 1.00 98.69 92 VAL A N 1
ATOM 658 C CA . VAL A 1 92 ? -2.001 -8.360 2.123 1.00 98.69 92 VAL A CA 1
ATOM 659 C C . VAL A 1 92 ? -1.942 -9.817 1.673 1.00 98.69 92 VAL A C 1
ATOM 661 O O . VAL A 1 92 ? -1.719 -10.073 0.490 1.00 98.69 92 VAL A O 1
ATOM 664 N N . ILE A 1 93 ? -2.174 -10.770 2.580 1.00 98.69 93 ILE A N 1
ATOM 665 C CA . ILE A 1 93 ? -2.227 -12.198 2.242 1.00 98.69 93 ILE A CA 1
ATOM 666 C C . ILE A 1 93 ? -3.380 -12.477 1.271 1.00 98.69 93 ILE A C 1
ATOM 668 O O . ILE A 1 93 ? -3.186 -13.198 0.291 1.00 98.69 93 ILE A O 1
ATOM 672 N N . GLN A 1 94 ? -4.557 -11.884 1.490 1.00 98.75 94 GLN A N 1
ATOM 673 C CA . GLN A 1 94 ? -5.697 -12.021 0.578 1.00 98.75 94 GLN A CA 1
ATOM 674 C C . GLN A 1 94 ? -5.392 -11.448 -0.815 1.00 98.75 94 GLN A C 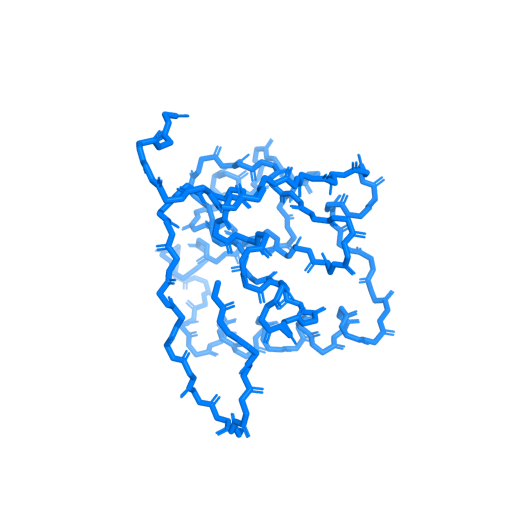1
ATOM 676 O O . GLN A 1 94 ? -5.670 -12.108 -1.817 1.00 98.75 94 GLN A O 1
ATOM 681 N N . VAL A 1 95 ? -4.766 -10.269 -0.900 1.00 98.62 95 VAL A N 1
ATOM 682 C CA . VAL A 1 95 ? -4.344 -9.652 -2.174 1.00 98.62 95 VAL A CA 1
ATOM 683 C C . VAL A 1 95 ? -3.311 -10.517 -2.887 1.00 98.62 95 VAL A C 1
ATOM 685 O O . VAL A 1 95 ? -3.475 -10.821 -4.067 1.00 98.62 95 VAL A O 1
ATOM 688 N N . ALA A 1 96 ? -2.297 -11.002 -2.169 1.00 98.12 96 ALA A N 1
ATOM 689 C CA . ALA A 1 96 ? -1.316 -11.940 -2.714 1.00 98.12 96 ALA A CA 1
ATOM 690 C C . ALA A 1 96 ? -1.954 -13.267 -3.174 1.00 98.12 96 ALA A C 1
ATOM 692 O O . ALA A 1 96 ? -1.409 -13.943 -4.044 1.00 98.12 96 ALA A O 1
ATOM 693 N N . SER A 1 97 ? -3.117 -13.620 -2.619 1.00 98.38 97 SER A N 1
ATOM 694 C CA . SER A 1 97 ? -3.913 -14.797 -2.993 1.00 98.38 97 SER A CA 1
ATOM 695 C C . SER A 1 97 ? -4.931 -14.528 -4.112 1.00 98.38 97 SER A C 1
ATOM 697 O O . SER A 1 97 ? -5.668 -15.439 -4.485 1.00 98.38 97 SER A O 1
ATOM 699 N N . GLY A 1 98 ? -4.979 -13.309 -4.664 1.00 97.50 98 GLY A N 1
ATOM 700 C CA . GLY A 1 98 ? -5.817 -12.955 -5.814 1.00 97.50 98 GLY A CA 1
ATOM 701 C C . GLY A 1 98 ? -7.029 -12.071 -5.513 1.00 97.50 98 GLY A C 1
ATOM 702 O O . GLY A 1 98 ? -7.851 -11.872 -6.406 1.00 97.50 98 GLY A O 1
ATOM 703 N N . LEU A 1 99 ? -7.168 -11.525 -4.298 1.00 98.25 99 LEU A N 1
ATOM 704 C CA . LEU A 1 99 ? -8.165 -10.482 -4.036 1.00 98.25 99 LEU A CA 1
ATOM 705 C C . LEU A 1 99 ? -7.852 -9.232 -4.876 1.00 98.25 99 LEU A C 1
ATOM 707 O O . LEU A 1 99 ? -6.758 -8.672 -4.802 1.00 98.25 99 LEU A O 1
ATOM 711 N N . GLU A 1 100 ? -8.832 -8.770 -5.649 1.00 97.94 100 GLU A N 1
ATOM 712 C CA . GLU A 1 100 ? -8.685 -7.593 -6.505 1.00 97.94 100 GLU A CA 1
ATOM 713 C C . GLU A 1 100 ? -8.885 -6.283 -5.721 1.00 97.94 100 GLU A C 1
ATOM 715 O O . GLU A 1 100 ? -9.971 -6.015 -5.194 1.00 97.94 100 GLU A O 1
ATOM 720 N N . VAL A 1 101 ? -7.839 -5.450 -5.691 1.00 98.38 101 VAL A N 1
ATOM 721 C CA . VAL A 1 101 ? -7.837 -4.116 -5.064 1.00 98.38 101 VAL A CA 1
ATOM 722 C C . VAL A 1 101 ? -8.475 -3.057 -5.962 1.00 98.38 101 VAL A C 1
ATOM 724 O O . VAL A 1 101 ? -8.523 -3.197 -7.187 1.00 98.38 101 VAL A O 1
ATOM 727 N N . SER A 1 102 ? -8.883 -1.936 -5.369 1.00 97.81 102 SER A N 1
ATOM 728 C CA . SER A 1 102 ? -9.572 -0.848 -6.070 1.00 97.81 102 SER A CA 1
ATOM 729 C C . SER A 1 102 ? -8.772 -0.286 -7.256 1.00 97.81 102 SER A C 1
ATOM 731 O O . SER A 1 102 ? -9.365 0.008 -8.290 1.00 97.81 102 SER A O 1
ATOM 733 N N . ALA A 1 103 ? -7.429 -0.213 -7.177 1.00 97.81 103 ALA A N 1
ATOM 734 C CA . ALA A 1 103 ? -6.614 0.205 -8.340 1.00 97.81 103 ALA A CA 1
ATOM 735 C C . ALA A 1 103 ? -6.822 -0.668 -9.562 1.00 97.81 103 ALA A C 1
ATOM 737 O O . ALA A 1 103 ? -6.951 -0.154 -10.669 1.00 97.81 103 ALA A O 1
ATOM 738 N N . VAL A 1 104 ? -6.793 -1.982 -9.351 1.00 97.81 104 VAL A N 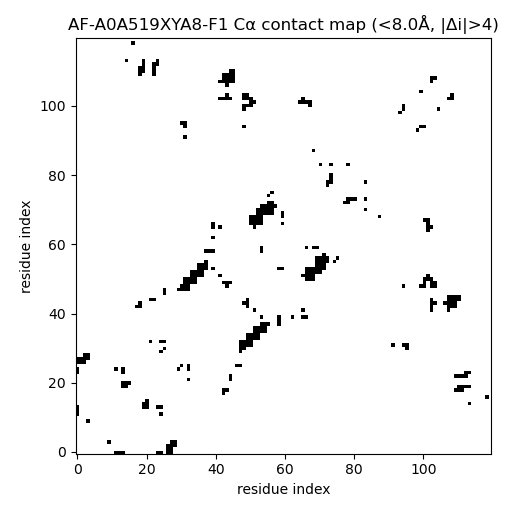1
ATOM 739 C CA . VAL A 1 104 ? -6.846 -2.951 -10.439 1.00 97.81 104 VAL A CA 1
ATOM 740 C C . VAL A 1 104 ? -8.227 -2.890 -11.080 1.00 97.81 104 VAL A C 1
ATOM 742 O O . VAL A 1 104 ? -8.323 -2.733 -12.295 1.00 97.81 104 VAL A O 1
ATOM 745 N N . ARG A 1 105 ? -9.284 -2.872 -10.259 1.00 97.69 105 ARG A N 1
ATOM 746 C CA . ARG A 1 105 ? -10.674 -2.749 -10.720 1.00 97.69 105 ARG A CA 1
ATOM 747 C C . ARG A 1 105 ? -10.916 -1.504 -11.574 1.00 97.69 105 ARG A C 1
ATOM 749 O O . ARG A 1 105 ? -11.647 -1.564 -12.559 1.00 97.69 105 ARG A O 1
ATOM 756 N N . HIS A 1 106 ? -10.307 -0.380 -11.196 1.00 97.38 106 HIS A N 1
ATOM 757 C CA . HIS A 1 106 ? -10.461 0.903 -11.891 1.00 97.38 106 HIS A CA 1
ATOM 758 C C . HIS A 1 106 ? -9.426 1.141 -12.999 1.00 97.38 106 HIS A C 1
ATOM 760 O O . HIS A 1 106 ? -9.441 2.204 -13.615 1.00 97.38 106 HIS A O 1
ATOM 766 N N . GLY A 1 107 ? -8.524 0.191 -13.263 1.00 97.31 107 GLY A N 1
ATOM 767 C CA . GLY A 1 107 ? -7.496 0.334 -14.298 1.00 97.31 107 GLY A CA 1
ATOM 768 C C . GLY A 1 107 ? -6.474 1.441 -14.013 1.00 97.31 107 GLY A C 1
ATOM 769 O O . GLY A 1 107 ? -5.975 2.072 -14.942 1.00 97.31 107 GLY A O 1
ATOM 770 N N . GLN A 1 108 ? -6.167 1.701 -12.741 1.00 97.19 108 GLN A N 1
ATOM 771 C CA . GLN A 1 108 ? -5.142 2.665 -12.332 1.00 97.19 108 GLN A CA 1
ATOM 772 C C . GLN A 1 108 ? -3.754 2.070 -12.611 1.00 97.19 108 GLN A C 1
ATOM 774 O O . GLN A 1 108 ? -3.255 1.233 -11.858 1.00 97.19 108 GLN A O 1
ATOM 779 N N . THR A 1 109 ? -3.141 2.473 -13.723 1.00 96.88 109 THR A N 1
ATOM 780 C CA . THR A 1 109 ? -1.871 1.917 -14.217 1.00 96.88 109 THR A CA 1
ATOM 781 C C . THR A 1 109 ? -0.791 2.988 -14.346 1.00 96.88 109 THR A C 1
ATOM 783 O O . THR A 1 109 ? -0.155 3.121 -15.394 1.00 96.88 109 THR A O 1
ATOM 786 N N . ASP A 1 110 ? -0.598 3.783 -13.296 1.00 95.81 110 ASP A N 1
ATOM 787 C CA . ASP A 1 110 ? 0.398 4.852 -13.292 1.00 95.81 110 ASP A CA 1
ATOM 788 C C . ASP A 1 110 ? 1.824 4.291 -13.368 1.00 95.81 110 ASP A C 1
ATOM 790 O O . ASP A 1 110 ? 2.183 3.325 -12.690 1.00 95.81 110 ASP A O 1
ATOM 794 N N . PHE A 1 111 ? 2.652 4.899 -14.217 1.00 94.44 111 PHE A N 1
ATOM 795 C CA . PHE A 1 111 ? 4.040 4.497 -14.401 1.00 94.44 111 PHE A CA 1
ATOM 796 C C . PHE A 1 111 ? 4.885 5.695 -14.822 1.00 94.44 111 PHE A C 1
ATOM 798 O O . PHE A 1 111 ? 4.673 6.270 -15.891 1.00 94.44 111 PHE A O 1
ATOM 805 N N . ILE A 1 112 ? 5.867 6.058 -13.998 1.00 93.25 112 ILE A N 1
ATOM 806 C CA . ILE A 1 112 ? 6.821 7.127 -14.303 1.00 93.25 112 ILE A CA 1
ATOM 807 C C . ILE A 1 112 ? 8.226 6.609 -13.985 1.00 93.25 112 ILE A C 1
ATOM 809 O O . ILE A 1 112 ? 8.544 6.359 -12.819 1.00 93.25 112 ILE A O 1
ATOM 813 N N . PRO A 1 113 ? 9.091 6.422 -14.998 1.00 88.12 113 PRO A N 1
ATOM 814 C CA . PRO A 1 113 ? 10.469 6.038 -14.758 1.00 88.12 113 PRO A CA 1
ATOM 815 C C . PRO A 1 113 ? 11.226 7.197 -14.113 1.00 88.12 113 PRO A C 1
ATOM 817 O O . PRO A 1 113 ? 11.190 8.330 -14.590 1.00 88.12 113 PRO A O 1
ATOM 820 N N . TRP A 1 114 ? 11.987 6.889 -13.067 1.00 81.25 114 TRP A N 1
ATOM 821 C CA . TRP A 1 114 ? 12.840 7.881 -12.431 1.00 81.25 114 TRP A CA 1
ATOM 822 C C . TRP A 1 114 ? 13.957 8.345 -13.377 1.00 81.25 114 TRP A C 1
ATOM 824 O O . TRP A 1 114 ? 14.787 7.554 -13.838 1.00 81.25 114 TRP A O 1
ATOM 834 N N . LYS A 1 115 ? 14.028 9.657 -13.605 1.00 77.69 115 LYS A N 1
ATOM 835 C CA . LYS A 1 115 ? 15.141 10.323 -14.283 1.00 77.69 115 LYS A CA 1
ATOM 836 C C . LYS A 1 115 ? 16.044 11.000 -13.250 1.00 77.69 115 LYS A C 1
ATOM 838 O O . LYS A 1 115 ? 15.570 11.746 -12.402 1.00 77.69 115 LYS A O 1
ATOM 843 N N . ARG A 1 116 ? 17.368 10.813 -13.342 1.00 69.50 116 ARG A N 1
ATOM 844 C CA . ARG A 1 116 ? 18.321 11.609 -12.540 1.00 69.50 116 ARG A CA 1
ATOM 845 C C . ARG A 1 116 ? 18.225 13.085 -12.964 1.00 69.50 116 ARG A C 1
ATOM 847 O O . ARG A 1 116 ? 18.744 13.455 -14.015 1.00 69.50 116 ARG A O 1
ATOM 854 N N . GLY A 1 117 ? 17.526 13.897 -12.172 1.00 69.94 117 GLY A N 1
ATOM 855 C CA . GLY A 1 117 ? 17.222 15.308 -12.426 1.00 69.94 117 GLY A CA 1
ATOM 856 C C . GLY A 1 117 ? 16.074 15.800 -11.535 1.00 69.94 117 GLY A C 1
ATOM 857 O O . GLY A 1 117 ? 15.673 15.097 -10.612 1.00 69.94 117 GLY A O 1
ATOM 858 N N . VAL A 1 118 ? 15.556 17.002 -11.803 1.00 62.84 118 VAL A N 1
ATOM 859 C CA . VAL A 1 118 ? 14.328 17.496 -11.156 1.00 62.84 118 VAL A CA 1
ATOM 860 C C . VAL A 1 118 ? 13.126 16.839 -11.836 1.00 62.84 118 VAL A C 1
ATOM 862 O O . VAL A 1 118 ? 12.938 17.030 -13.038 1.00 62.84 118 VAL A O 1
ATOM 865 N N . SER A 1 119 ? 12.332 16.097 -11.067 1.00 61.75 119 SER A N 1
ATOM 866 C CA . SER A 1 119 ? 10.947 15.760 -11.410 1.00 61.75 119 SER A CA 1
ATOM 867 C C . SER A 1 119 ? 10.035 16.734 -10.668 1.00 61.75 119 SER A C 1
ATOM 869 O O . SER A 1 119 ? 10.203 16.923 -9.462 1.00 61.75 119 SER A O 1
ATOM 871 N N . LEU A 1 120 ? 9.155 17.411 -11.413 1.00 56.09 120 LEU A N 1
ATOM 872 C CA . LEU A 1 120 ? 8.129 18.328 -10.902 1.00 56.09 120 LEU A CA 1
ATOM 873 C C . LEU A 1 120 ? 6.803 17.585 -10.755 1.00 56.09 120 LEU A C 1
ATOM 875 O O . LEU A 1 120 ? 6.482 16.815 -11.687 1.00 56.09 120 LEU A O 1
#

pLDDT: mean 94.84, std 7.46, range [56.09, 98.75]

Secondary structure (DSSP, 8-state):
-PPP-SSS-------SSHHHHHHHHHHTT-SSEEEEESS------SSS-EEEEESSHHHHHH-TTT-SEE-THHHHTSS-HHHHHHHHHHHHHHHHTTPPPHHHHTT-----PPPSS---

Mean predicted aligned error: 3.39 Å

Foldseek 3Di:
DAADDDDDDDDDDFDPDPQRVVQRCVVNPDQEAEAEDQQQPQAAAPRHGYAYEYCAPVVCVVCVLRHPYYPNCCVVVNDPPVRSVVVVVVVVVVVVVPDHHSCVVVVRHRHDHDDPDDDD

Solvent-accessible surface area (backbone atoms only — not comparable to full-atom values): 7160 Å² total; per-residue (Å²): 115,68,66,72,87,69,89,76,93,77,89,80,84,65,62,90,50,70,46,33,28,52,39,40,46,43,68,22,69,45,72,66,42,84,45,74,34,82,86,67,78,76,71,25,31,79,86,31,58,30,42,29,32,20,64,32,50,70,54,28,72,73,38,60,78,56,38,70,40,66,54,13,42,44,80,74,66,79,38,51,70,68,56,49,49,53,51,51,52,52,50,50,53,42,40,78,71,66,52,82,42,41,21,64,78,71,67,28,53,45,74,37,84,83,65,99,69,91,82,133

Sequence (120 aa):
PELVTKPGLNLLCTPGNDVESTTAEVGSGANVVLFTTGLGTPTGNPIAPVVKISSNTKLAQRMPDIIDLNTGTVIDGDETIEQAGARILDYVIQVASGLEVSAVRHGQTDFIPWKRGVSL